Protein AF-A0A438E6P7-F1 (afdb_monomer)

Sequence (76 aa):
MRQGGLGNERKIKIWKNLWYEDQALKDAFPNLFKLAVNKDQWVCDAWEEEGEMGSWNPLFSRHFNDWEMEEVEGLL

Mean predicted aligned error: 9.03 Å

Secondary structure (DSSP, 8-state):
------------BTTTSB-GGG-BHHHH-HHHHHHBS-TT-BHHHHEE--SSS-EE---BSSPPPHHHHHHHHTT-

Structure (mmCIF, N/CA/C/O backbone):
data_AF-A0A438E6P7-F1
#
_entry.id   AF-A0A438E6P7-F1
#
loop_
_atom_site.group_PDB
_atom_site.id
_atom_site.type_symbol
_atom_site.label_atom_id
_atom_site.label_alt_id
_atom_site.label_comp_id
_atom_site.label_asym_id
_atom_site.label_entity_id
_atom_site.label_seq_id
_atom_site.pdbx_PDB_ins_code
_atom_site.Cartn_x
_atom_site.Cartn_y
_atom_site.Cartn_z
_atom_site.occupancy
_atom_site.B_iso_or_equiv
_atom_site.auth_seq_id
_atom_site.auth_comp_id
_atom_site.auth_asym_id
_atom_site.auth_atom_id
_atom_site.pdbx_PDB_model_num
ATOM 1 N N . MET A 1 1 ? 9.343 -8.316 14.877 1.00 40.41 1 MET A N 1
ATOM 2 C CA . MET A 1 1 ? 8.298 -9.079 14.165 1.00 40.41 1 MET A CA 1
ATOM 3 C C . MET A 1 1 ? 8.099 -10.414 14.875 1.00 40.41 1 MET A C 1
ATOM 5 O O . MET A 1 1 ? 9.021 -11.218 14.899 1.00 40.41 1 MET A O 1
ATOM 9 N N . ARG A 1 2 ? 6.975 -10.621 15.579 1.00 43.34 2 ARG A N 1
ATOM 10 C CA . ARG A 1 2 ? 6.704 -11.913 16.235 1.00 43.34 2 ARG A CA 1
ATOM 11 C C . ARG A 1 2 ? 6.250 -12.902 15.168 1.00 43.34 2 ARG A C 1
ATOM 13 O O . ARG A 1 2 ? 5.114 -12.831 14.716 1.00 43.34 2 ARG A O 1
ATOM 20 N N . GLN A 1 3 ? 7.133 -13.825 14.806 1.00 68.19 3 GLN A N 1
ATOM 21 C CA . GLN A 1 3 ? 6.701 -15.091 14.234 1.00 68.19 3 GLN A CA 1
ATOM 22 C C . GLN A 1 3 ? 5.970 -15.884 15.323 1.00 68.19 3 GLN A C 1
ATOM 24 O O . GLN A 1 3 ? 6.479 -16.044 16.433 1.00 68.19 3 GLN A O 1
ATOM 29 N N . GLY A 1 4 ? 4.758 -16.338 15.019 1.00 39.94 4 GLY A N 1
ATOM 30 C CA . GLY A 1 4 ? 3.947 -17.133 15.928 1.00 39.94 4 GLY A CA 1
ATOM 31 C C . GLY A 1 4 ? 2.830 -17.857 15.189 1.00 39.94 4 GLY A C 1
ATOM 32 O O . GLY A 1 4 ? 1.779 -17.276 14.950 1.00 39.94 4 GLY A O 1
ATOM 33 N N . GLY A 1 5 ? 3.063 -19.140 14.906 1.00 36.75 5 GLY A N 1
ATOM 34 C CA . GLY A 1 5 ? 2.011 -20.150 14.786 1.00 36.75 5 GLY A CA 1
ATOM 35 C C . GL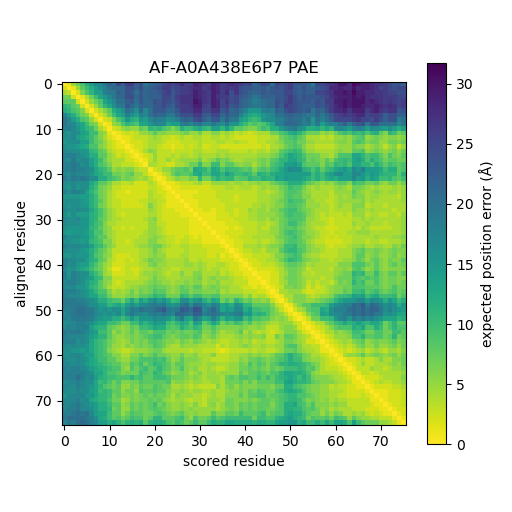Y A 1 5 ? 1.508 -20.448 13.375 1.00 36.75 5 GLY A C 1
ATOM 36 O O . GLY A 1 5 ? 0.671 -19.734 12.834 1.00 36.75 5 GLY A O 1
ATOM 37 N N . LEU A 1 6 ? 1.952 -21.587 12.840 1.00 52.25 6 LEU A N 1
ATOM 38 C CA . LEU A 1 6 ? 1.291 -22.343 11.774 1.00 52.25 6 LEU A CA 1
ATOM 39 C C . LEU A 1 6 ? -0.197 -22.552 12.111 1.00 52.25 6 LEU A C 1
ATOM 41 O O . LEU A 1 6 ? -0.522 -23.249 13.072 1.00 52.25 6 LEU A O 1
ATOM 45 N N . GLY A 1 7 ? -1.099 -21.966 11.325 1.00 41.50 7 GLY A N 1
ATOM 46 C CA . GLY A 1 7 ? -2.539 -22.175 11.476 1.00 41.50 7 GLY A CA 1
ATOM 47 C C . GLY A 1 7 ? -3.348 -21.165 10.672 1.00 41.50 7 GLY A C 1
ATOM 48 O O . GLY A 1 7 ? -3.621 -20.068 11.153 1.00 41.50 7 GLY A O 1
ATOM 49 N N . ASN A 1 8 ? -3.749 -21.570 9.466 1.00 48.59 8 ASN A N 1
ATOM 50 C CA . ASN A 1 8 ? -4.383 -20.771 8.417 1.00 48.59 8 ASN A CA 1
ATOM 51 C C . ASN A 1 8 ? -3.427 -19.760 7.787 1.00 48.59 8 ASN A C 1
ATOM 53 O O . ASN A 1 8 ? -3.172 -18.695 8.348 1.00 48.59 8 ASN A O 1
ATOM 57 N N . GLU A 1 9 ? -2.991 -20.059 6.564 1.00 56.38 9 GLU A N 1
ATOM 58 C CA . GLU A 1 9 ? -2.705 -19.051 5.546 1.00 56.38 9 GLU A CA 1
ATOM 59 C C . GLU A 1 9 ? -3.941 -18.151 5.457 1.00 56.38 9 GLU A C 1
ATOM 61 O O . GLU A 1 9 ? -4.880 -18.389 4.692 1.00 56.38 9 GLU A O 1
ATOM 66 N N . ARG A 1 10 ? -4.035 -17.159 6.345 1.00 58.53 10 ARG A N 1
ATOM 67 C CA . ARG A 1 10 ? -5.058 -16.140 6.236 1.00 58.53 10 ARG A CA 1
ATOM 68 C C . ARG A 1 10 ? -4.732 -15.500 4.909 1.00 58.53 10 ARG A C 1
ATOM 70 O O . ARG A 1 10 ? -3.714 -14.829 4.773 1.00 58.53 10 ARG A O 1
ATOM 77 N N . LYS A 1 11 ? -5.578 -15.767 3.924 1.00 69.88 11 LYS A N 1
ATOM 78 C CA . LYS A 1 11 ? -5.660 -14.972 2.720 1.00 69.88 11 LYS A CA 1
ATOM 79 C C . LYS A 1 11 ? -5.938 -13.557 3.234 1.00 69.88 11 LYS A C 1
ATOM 81 O O . LYS A 1 11 ? -7.052 -13.225 3.630 1.00 69.88 11 LYS A O 1
ATOM 86 N N . ILE A 1 12 ? -4.877 -12.789 3.429 1.00 78.19 12 ILE A N 1
ATOM 87 C CA . ILE A 1 12 ? -4.905 -11.409 3.894 1.00 78.19 12 ILE A CA 1
ATOM 88 C C . ILE A 1 12 ? -4.786 -10.604 2.618 1.00 78.19 12 ILE A C 1
ATOM 90 O O . ILE A 1 12 ? -3.887 -10.844 1.812 1.00 78.19 12 ILE A O 1
ATOM 94 N N . LYS A 1 13 ? -5.738 -9.707 2.379 1.00 85.00 13 LYS A N 1
ATOM 95 C CA . LYS A 1 13 ? -5.659 -8.798 1.242 1.00 85.00 13 LYS A CA 1
ATOM 96 C C . LYS A 1 13 ? -4.752 -7.647 1.621 1.00 85.00 13 LYS A C 1
ATOM 98 O O . LYS A 1 13 ? -5.023 -6.985 2.621 1.00 85.00 13 LYS A O 1
ATOM 103 N N . ILE A 1 14 ? -3.754 -7.375 0.789 1.00 82.75 14 ILE A N 1
ATOM 104 C CA . ILE A 1 14 ? -2.782 -6.291 0.989 1.00 82.75 14 ILE A CA 1
ATOM 105 C C . ILE A 1 14 ? -3.510 -4.982 1.274 1.00 82.75 14 ILE A C 1
ATOM 107 O O . ILE A 1 14 ? -3.255 -4.315 2.256 1.00 82.75 14 ILE A O 1
ATOM 111 N N . TRP A 1 15 ? -4.533 -4.646 0.503 1.00 86.12 15 TRP A N 1
ATOM 112 C CA . TRP A 1 15 ? -5.134 -3.320 0.624 1.00 86.12 15 TRP A CA 1
ATOM 113 C C . TRP A 1 15 ? -6.270 -3.206 1.636 1.00 86.12 15 TRP A C 1
ATOM 115 O O . TRP A 1 15 ? -6.544 -2.121 2.142 1.00 86.12 15 TRP A O 1
ATOM 125 N N . LYS A 1 16 ? -6.992 -4.302 1.878 1.00 82.38 16 LYS A N 1
ATOM 126 C CA . LYS A 1 16 ? -8.301 -4.267 2.553 1.00 82.38 16 LYS A CA 1
ATOM 127 C C . LYS A 1 16 ? -8.280 -4.837 3.963 1.00 82.38 16 LYS A C 1
ATOM 129 O O . LYS A 1 16 ? -9.217 -4.571 4.711 1.00 82.38 16 LYS A O 1
ATOM 134 N N . ASN A 1 17 ? -7.272 -5.632 4.304 1.00 83.56 17 ASN A N 1
ATOM 135 C CA .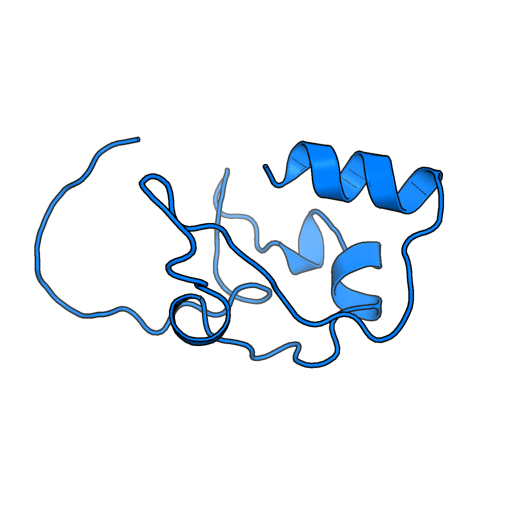 ASN A 1 17 ? -7.121 -6.133 5.660 1.00 83.56 17 ASN A CA 1
ATOM 136 C C . ASN A 1 17 ? -6.432 -5.096 6.541 1.00 83.56 17 ASN A C 1
ATOM 138 O O . ASN A 1 17 ? -5.797 -4.178 6.035 1.00 83.56 17 ASN A O 1
ATOM 142 N N . LEU A 1 18 ? -6.600 -5.259 7.851 1.00 81.00 18 LEU A N 1
ATOM 143 C CA . LEU A 1 18 ? -5.958 -4.423 8.855 1.00 81.00 18 LEU A CA 1
ATOM 144 C C . LEU A 1 18 ? -4.481 -4.804 8.989 1.00 81.00 18 LEU A C 1
ATOM 146 O O . LEU A 1 18 ? -4.154 -5.994 9.023 1.00 81.00 18 LEU A O 1
ATOM 150 N N . TRP A 1 19 ? -3.628 -3.786 9.049 1.00 78.81 19 TRP A N 1
ATOM 151 C CA . TRP A 1 19 ? -2.174 -3.892 9.131 1.00 78.81 19 TRP A CA 1
ATOM 152 C C . TRP A 1 19 ? -1.680 -3.338 10.464 1.00 78.81 19 TRP A C 1
ATOM 154 O O . TRP A 1 19 ? -2.023 -3.859 11.524 1.00 78.81 19 TRP A O 1
ATOM 164 N N . TYR A 1 20 ? -0.856 -2.295 10.407 1.00 63.00 20 TYR A N 1
ATOM 165 C CA . TYR A 1 20 ? -0.366 -1.570 11.559 1.00 63.00 20 TYR A CA 1
ATOM 166 C C . TYR A 1 20 ? -1.474 -0.655 12.097 1.00 63.00 20 TYR A C 1
ATOM 168 O O . TYR A 1 20 ? -2.238 -0.081 11.324 1.00 63.00 20 TYR A O 1
ATOM 176 N N . GLU A 1 21 ? -1.592 -0.579 13.425 1.00 68.31 21 GLU A N 1
ATOM 177 C 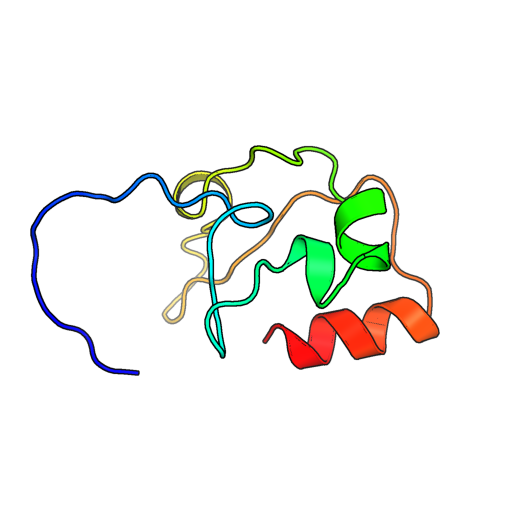CA . GLU A 1 21 ? -2.608 0.226 14.132 1.00 68.31 21 GLU A CA 1
ATOM 178 C C . GLU A 1 21 ? -4.073 -0.124 13.815 1.00 68.31 21 GLU A C 1
ATOM 180 O O . GLU A 1 21 ? -4.956 0.721 13.925 1.00 68.31 21 GLU A O 1
ATOM 185 N N . ASP A 1 22 ? -4.356 -1.378 13.439 1.00 77.38 22 ASP A N 1
ATOM 186 C CA . ASP A 1 22 ? -5.709 -1.812 13.055 1.00 77.38 22 ASP A CA 1
ATOM 187 C C . ASP A 1 22 ? -6.314 -0.971 11.907 1.00 77.38 22 ASP A C 1
ATOM 189 O O . ASP A 1 22 ? -7.534 -0.903 11.739 1.00 77.38 22 ASP A O 1
ATOM 193 N N . GLN A 1 23 ? -5.466 -0.358 11.071 1.00 82.81 23 GLN A N 1
ATOM 194 C CA . GLN A 1 23 ? -5.872 0.382 9.879 1.00 82.81 23 GLN A CA 1
ATOM 195 C C . GLN A 1 23 ? -5.535 -0.405 8.608 1.00 82.81 23 GLN A C 1
ATOM 197 O O . GLN A 1 23 ? -4.529 -1.114 8.529 1.00 82.81 23 GLN A O 1
ATOM 202 N N . ALA A 1 24 ? -6.392 -0.314 7.589 1.00 85.75 24 ALA A N 1
ATOM 203 C CA . ALA A 1 24 ? -6.122 -0.930 6.295 1.00 85.75 24 ALA A CA 1
ATOM 204 C C . ALA A 1 24 ? -5.171 -0.066 5.451 1.00 85.75 24 ALA A C 1
ATOM 206 O O . ALA A 1 24 ? -5.277 1.162 5.454 1.0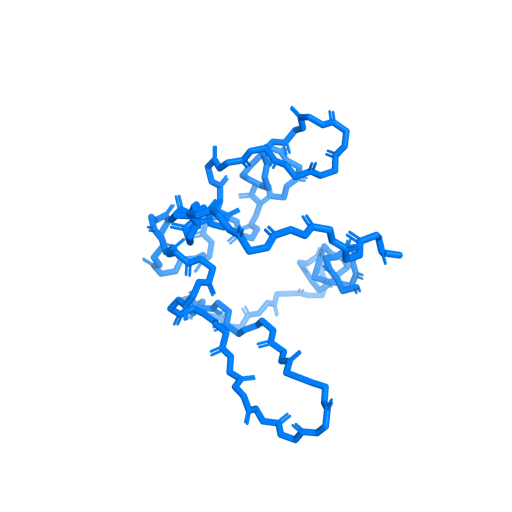0 85.75 24 ALA A O 1
ATOM 207 N N . LEU A 1 25 ? -4.299 -0.695 4.651 1.00 84.44 25 LEU A N 1
A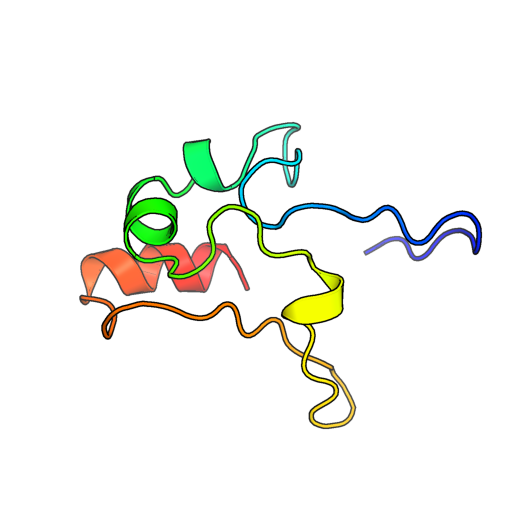TOM 208 C CA . LEU A 1 25 ? -3.344 0.030 3.797 1.00 84.44 25 LEU A CA 1
ATOM 209 C C . LEU A 1 25 ? -4.043 0.960 2.797 1.00 84.44 25 LEU A C 1
ATOM 211 O O . LEU A 1 25 ? -3.504 2.007 2.471 1.00 84.44 25 LEU A O 1
ATOM 215 N N . LYS A 1 26 ? -5.264 0.638 2.350 1.00 86.50 26 LYS A N 1
ATOM 216 C CA . LYS A 1 26 ? -6.060 1.546 1.502 1.00 86.50 26 LYS A CA 1
ATOM 217 C C . LYS A 1 26 ? -6.401 2.885 2.172 1.00 86.50 26 LYS A C 1
ATOM 219 O O . LYS A 1 26 ? -6.655 3.853 1.462 1.00 86.50 26 LYS A O 1
ATOM 224 N N . ASP A 1 27 ? -6.484 2.901 3.502 1.00 86.38 27 ASP A N 1
ATOM 225 C CA . ASP A 1 27 ? -6.888 4.067 4.287 1.00 86.38 27 ASP A CA 1
ATOM 226 C C . ASP A 1 27 ? -5.650 4.857 4.733 1.00 86.38 27 ASP A C 1
ATOM 228 O O . ASP A 1 27 ? -5.699 6.083 4.766 1.00 86.38 27 ASP A O 1
ATOM 232 N N . ALA A 1 28 ? -4.546 4.163 5.034 1.00 84.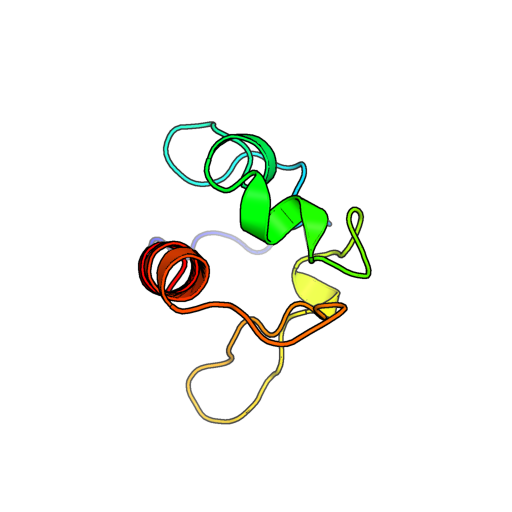44 28 ALA A N 1
ATOM 233 C CA . ALA A 1 28 ? -3.255 4.779 5.346 1.00 84.44 28 ALA A CA 1
ATOM 234 C C . ALA A 1 28 ? -2.558 5.344 4.092 1.00 84.44 28 ALA A C 1
ATOM 236 O O . ALA A 1 28 ? -2.034 6.452 4.125 1.00 84.44 28 ALA A O 1
ATOM 237 N N . PHE A 1 29 ? -2.624 4.616 2.972 1.00 85.25 29 PHE A N 1
ATOM 238 C CA . PHE A 1 29 ? -1.961 4.939 1.704 1.00 85.25 29 PHE A CA 1
ATOM 239 C C . PHE A 1 29 ? -2.966 4.954 0.538 1.00 85.25 29 PHE A C 1
ATOM 241 O O . PHE A 1 29 ? -2.961 4.083 -0.349 1.00 85.25 29 PHE A O 1
ATOM 248 N N . PRO A 1 30 ? -3.892 5.931 0.516 1.00 85.69 30 PRO A N 1
ATOM 249 C CA . PRO A 1 30 ? -4.944 5.995 -0.493 1.00 85.69 30 PRO A CA 1
ATOM 250 C C . PRO A 1 30 ? -4.403 6.243 -1.907 1.00 85.69 30 PRO A C 1
ATOM 252 O O . PRO A 1 30 ? -5.083 5.907 -2.881 1.00 85.69 30 PRO A O 1
ATOM 255 N N . ASN A 1 31 ? -3.206 6.822 -2.051 1.00 85.94 31 ASN A N 1
ATOM 256 C CA . ASN A 1 31 ? -2.579 7.024 -3.356 1.00 85.94 31 ASN A CA 1
ATOM 257 C C . ASN A 1 31 ? -2.017 5.708 -3.896 1.00 85.94 31 ASN A C 1
ATOM 259 O O . ASN A 1 31 ? -2.383 5.319 -5.008 1.00 85.94 31 ASN A O 1
ATOM 263 N N . LEU A 1 32 ? -1.265 4.955 -3.087 1.00 85.00 32 LEU A N 1
ATOM 264 C CA . LEU A 1 32 ? -0.787 3.619 -3.464 1.00 85.00 32 LEU A CA 1
ATOM 265 C C . LEU A 1 32 ? -1.942 2.674 -3.825 1.00 85.00 32 LEU A C 1
ATOM 267 O O . LEU A 1 32 ? -1.891 1.978 -4.842 1.00 85.00 32 LEU A O 1
ATOM 271 N N . PHE A 1 33 ? -3.047 2.725 -3.078 1.00 86.12 33 PHE A N 1
ATOM 272 C CA . PHE A 1 33 ? -4.236 1.928 -3.380 1.00 86.12 33 PHE A CA 1
ATOM 273 C C . PHE A 1 33 ? -4.874 2.248 -4.739 1.00 86.12 33 PHE A C 1
ATOM 275 O O . PHE A 1 33 ? -5.425 1.361 -5.397 1.00 86.12 33 PHE A O 1
ATOM 282 N N . LYS A 1 34 ? -4.833 3.510 -5.187 1.00 86.88 34 LYS A N 1
ATOM 283 C CA . LYS A 1 34 ? -5.325 3.886 -6.525 1.00 86.88 34 LYS A CA 1
ATOM 284 C C . LYS A 1 34 ? -4.440 3.317 -7.626 1.00 86.88 34 LYS A C 1
ATOM 286 O O . LYS A 1 34 ? -4.966 2.986 -8.687 1.00 86.88 34 LYS A O 1
ATOM 291 N N . LEU A 1 35 ? -3.138 3.221 -7.370 1.00 87.25 35 LEU A N 1
ATOM 292 C CA . LEU A 1 35 ? -2.153 2.724 -8.326 1.00 87.25 35 LEU A CA 1
ATOM 293 C C . LEU A 1 35 ? -2.128 1.206 -8.415 1.00 87.25 35 LEU A C 1
ATOM 295 O O . LEU A 1 35 ? -1.767 0.687 -9.472 1.00 87.25 35 LEU A O 1
ATOM 299 N N . ALA A 1 36 ? -2.530 0.515 -7.349 1.00 87.06 36 ALA A N 1
ATOM 300 C CA . ALA A 1 36 ? -2.616 -0.933 -7.312 1.00 87.06 36 ALA A CA 1
ATOM 301 C C . ALA A 1 36 ? -3.479 -1.469 -8.463 1.00 87.06 36 ALA A C 1
ATOM 303 O O . ALA A 1 36 ? -4.671 -1.157 -8.574 1.00 87.06 36 ALA A O 1
ATOM 304 N N . VAL A 1 37 ? -2.879 -2.321 -9.296 1.00 85.94 37 VAL A N 1
ATOM 305 C CA . VAL A 1 37 ? -3.576 -3.035 -10.378 1.00 85.94 37 VAL A CA 1
ATOM 306 C C . VAL A 1 37 ? -4.599 -3.986 -9.774 1.00 85.94 37 VAL A C 1
ATOM 308 O O . VAL A 1 37 ? -5.739 -4.061 -10.232 1.00 85.94 37 VAL A O 1
ATOM 311 N N . ASN A 1 38 ? -4.209 -4.675 -8.699 1.00 85.50 38 ASN A N 1
ATOM 312 C CA . ASN A 1 38 ? -5.061 -5.620 -8.003 1.00 85.50 38 ASN A CA 1
ATOM 313 C C . ASN A 1 38 ? -5.342 -5.165 -6.559 1.00 85.50 38 ASN A C 1
ATOM 315 O O . ASN A 1 38 ? -4.605 -5.440 -5.616 1.00 85.50 38 ASN A O 1
ATOM 319 N N . LYS A 1 39 ? -6.480 -4.492 -6.376 1.00 86.94 39 LYS A N 1
ATOM 320 C CA . LYS A 1 39 ? -6.975 -4.011 -5.069 1.00 86.94 39 LYS A CA 1
ATOM 321 C C . LYS A 1 39 ? -7.455 -5.125 -4.138 1.00 86.94 39 LYS A C 1
ATOM 323 O O . LYS A 1 39 ? -7.727 -4.881 -2.963 1.00 86.94 39 LYS A O 1
ATOM 328 N N . ASP A 1 40 ? -7.601 -6.333 -4.666 1.00 84.69 40 ASP A N 1
ATOM 329 C CA . ASP A 1 40 ? -7.960 -7.541 -3.932 1.00 84.69 40 ASP A CA 1
ATOM 330 C C . ASP A 1 40 ? -6.789 -8.535 -3.867 1.00 84.69 40 ASP A C 1
ATOM 332 O O . ASP A 1 40 ? -7.006 -9.690 -3.506 1.00 84.69 40 ASP A O 1
ATOM 336 N N . GLN A 1 41 ? -5.562 -8.087 -4.180 1.00 84.69 41 GLN A N 1
ATOM 337 C CA . GLN A 1 41 ? -4.363 -8.921 -4.162 1.00 84.69 41 GLN A CA 1
ATOM 338 C C . GLN A 1 41 ? -4.116 -9.488 -2.769 1.00 84.69 41 GLN A C 1
ATOM 340 O O . GLN A 1 41 ? -4.163 -8.771 -1.760 1.00 84.69 41 GLN A O 1
ATOM 345 N N . TRP A 1 42 ? -3.858 -10.789 -2.730 1.00 83.56 42 TRP A N 1
ATOM 346 C CA . TRP A 1 42 ? -3.470 -11.480 -1.518 1.00 83.56 42 TRP A CA 1
ATOM 347 C C . TRP A 1 42 ? -1.977 -11.295 -1.270 1.00 83.56 42 TRP A C 1
ATOM 349 O O . TRP A 1 42 ? -1.187 -11.237 -2.206 1.00 83.56 42 TRP A O 1
ATOM 359 N N . VAL A 1 43 ? -1.594 -11.243 0.001 1.00 79.19 43 VAL A N 1
ATOM 360 C CA . VAL A 1 43 ? -0.187 -11.153 0.419 1.00 79.19 43 VAL A CA 1
ATOM 361 C C . VAL A 1 43 ? 0.642 -12.288 -0.168 1.00 79.19 43 VAL A C 1
ATOM 363 O O . VAL A 1 43 ? 1.715 -12.044 -0.696 1.00 79.19 43 VAL A O 1
ATOM 366 N N . CYS A 1 44 ? 0.112 -13.512 -0.130 1.00 78.44 44 CYS A N 1
ATOM 367 C CA . CYS A 1 44 ? 0.762 -14.687 -0.704 1.00 78.44 44 CYS A CA 1
ATOM 368 C C . CYS A 1 44 ? 1.022 -14.555 -2.210 1.00 78.44 44 CYS A C 1
ATOM 370 O O . CYS A 1 44 ? 2.007 -15.094 -2.693 1.00 78.44 44 CYS A O 1
ATOM 372 N N . ASP A 1 45 ? 0.173 -13.822 -2.933 1.00 79.38 45 ASP A N 1
ATOM 373 C CA . ASP A 1 45 ? 0.298 -13.647 -4.383 1.00 79.38 45 ASP A CA 1
ATOM 374 C C . ASP A 1 45 ? 1.250 -12.501 -4.753 1.00 79.38 45 ASP A C 1
ATOM 376 O O . ASP A 1 45 ? 1.669 -12.408 -5.902 1.00 79.38 45 ASP A O 1
ATOM 380 N N . ALA A 1 46 ? 1.532 -11.581 -3.826 1.00 76.44 46 ALA A N 1
ATOM 381 C CA . ALA A 1 46 ? 2.510 -10.504 -4.017 1.00 76.44 46 ALA A CA 1
ATOM 382 C C . ALA A 1 46 ? 3.856 -10.802 -3.352 1.00 76.44 46 ALA A C 1
ATOM 384 O O . ALA A 1 46 ? 4.754 -9.966 -3.396 1.00 76.44 46 ALA A O 1
ATOM 385 N N . TRP A 1 47 ? 3.969 -11.937 -2.666 1.00 76.88 47 TRP A N 1
ATOM 386 C CA . TRP A 1 47 ? 5.198 -12.346 -2.017 1.00 76.88 47 TRP A CA 1
ATOM 387 C C . TRP A 1 47 ? 6.121 -12.954 -3.067 1.00 76.88 47 TRP A C 1
ATOM 389 O O . TRP A 1 47 ? 5.848 -14.032 -3.595 1.00 76.88 47 TRP A O 1
ATOM 399 N N . GLU A 1 48 ? 7.209 -12.254 -3.366 1.00 72.94 48 GLU A N 1
ATOM 400 C CA . GLU A 1 48 ? 8.277 -12.775 -4.205 1.00 72.94 48 GLU A CA 1
ATOM 401 C C . GLU A 1 48 ? 9.381 -13.321 -3.299 1.00 72.94 48 GLU A C 1
ATOM 403 O O . GLU A 1 48 ? 10.021 -12.596 -2.532 1.00 72.94 48 GLU A O 1
ATOM 408 N N . GLU A 1 49 ? 9.601 -14.634 -3.387 1.00 65.62 49 GLU A N 1
ATOM 409 C CA . GLU A 1 49 ? 10.714 -15.347 -2.752 1.00 65.62 49 GLU A CA 1
ATOM 410 C C . GLU A 1 49 ? 12.037 -15.054 -3.495 1.00 65.62 49 GLU A C 1
ATOM 412 O O . GLU A 1 49 ? 12.754 -15.954 -3.928 1.00 65.62 49 GLU A O 1
ATOM 417 N N . GLU A 1 50 ? 12.370 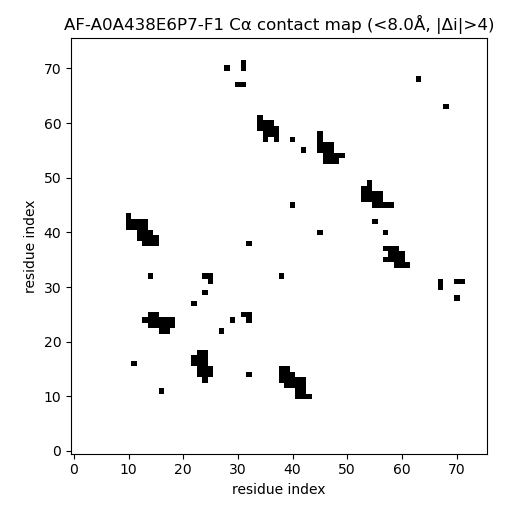-13.779 -3.705 1.00 58.00 50 GLU A N 1
ATOM 418 C CA . GLU A 1 50 ? 13.694 -13.404 -4.205 1.00 58.00 50 GLU A CA 1
ATOM 419 C C . GLU A 1 50 ? 14.689 -13.296 -3.038 1.00 58.00 50 GLU A C 1
ATOM 421 O O . GLU A 1 50 ? 14.701 -12.330 -2.278 1.00 58.00 50 GLU A O 1
ATOM 426 N N . GLY A 1 51 ? 15.560 -14.303 -2.909 1.00 61.84 51 GLY A N 1
ATOM 427 C CA . GLY A 1 51 ? 16.715 -14.290 -2.002 1.00 61.84 51 GLY A CA 1
ATOM 428 C C . GLY A 1 51 ? 16.433 -14.718 -0.553 1.00 61.84 51 GLY A C 1
ATOM 429 O O . GLY A 1 51 ? 15.464 -15.411 -0.263 1.00 61.84 51 GLY A O 1
ATOM 430 N N . GLU A 1 52 ? 17.327 -14.344 0.372 1.00 59.47 52 GLU A N 1
ATOM 431 C CA . GLU A 1 52 ? 17.243 -14.715 1.802 1.00 59.47 52 GLU A CA 1
ATOM 432 C C . GLU A 1 52 ? 16.168 -13.931 2.581 1.00 59.47 52 GLU A C 1
ATOM 434 O O . GLU A 1 52 ? 15.798 -14.311 3.692 1.00 59.47 52 GLU A O 1
ATOM 439 N N . MET A 1 53 ? 15.649 -12.845 2.003 1.00 61.94 53 MET A N 1
ATOM 440 C CA . MET A 1 53 ? 14.623 -11.994 2.595 1.00 61.94 53 MET A CA 1
ATOM 441 C C . MET A 1 53 ? 13.580 -11.700 1.519 1.00 61.94 53 MET A C 1
ATOM 443 O O . MET A 1 53 ? 13.719 -10.740 0.769 1.00 61.94 53 MET A O 1
ATOM 447 N N . GLY A 1 54 ? 12.570 -12.569 1.409 1.00 64.88 54 GLY A N 1
ATOM 448 C CA . GLY A 1 54 ? 11.473 -12.371 0.461 1.00 64.88 54 GLY A CA 1
ATOM 449 C C . GLY A 1 54 ? 10.850 -10.982 0.617 1.00 64.88 54 GLY A C 1
ATOM 450 O O . GLY A 1 54 ? 10.786 -10.433 1.724 1.00 64.88 54 GLY A O 1
ATOM 451 N N . SER A 1 55 ? 10.431 -10.400 -0.504 1.00 69.62 55 SER A N 1
ATOM 452 C CA . SER A 1 55 ? 9.922 -9.032 -0.559 1.00 69.62 55 SER A CA 1
ATOM 453 C C . SER A 1 55 ? 8.492 -8.997 -1.091 1.00 69.62 55 SER A C 1
ATOM 455 O O . SER A 1 55 ? 8.010 -9.928 -1.738 1.00 69.62 55 SER A O 1
ATOM 457 N N . TRP A 1 56 ? 7.775 -7.930 -0.747 1.00 75.75 56 TRP A N 1
ATOM 458 C CA . TRP A 1 56 ? 6.405 -7.720 -1.196 1.00 75.75 56 TRP A CA 1
ATOM 459 C C . TRP A 1 56 ? 6.474 -6.891 -2.465 1.00 75.75 56 TRP A C 1
ATOM 461 O O . TRP A 1 56 ? 6.855 -5.724 -2.407 1.00 75.75 56 TRP A O 1
ATOM 471 N N . ASN A 1 57 ? 6.058 -7.468 -3.587 1.00 73.44 57 ASN A N 1
ATOM 472 C CA . ASN A 1 57 ? 6.019 -6.788 -4.874 1.00 73.44 57 ASN A CA 1
ATOM 473 C C . ASN A 1 57 ? 4.573 -6.702 -5.406 1.00 73.44 57 ASN A C 1
ATOM 475 O O . ASN A 1 57 ? 4.169 -7.444 -6.307 1.00 73.44 57 ASN A O 1
ATOM 479 N N . PRO A 1 58 ? 3.717 -5.845 -4.811 1.00 77.00 58 PRO A N 1
ATOM 480 C CA . PRO A 1 58 ? 2.392 -5.599 -5.356 1.00 77.00 58 PRO A CA 1
ATOM 481 C C . PRO A 1 58 ? 2.488 -4.943 -6.738 1.00 77.00 58 PRO A C 1
ATOM 483 O O . PRO A 1 58 ? 3.321 -4.077 -6.988 1.00 77.00 58 PRO A O 1
ATOM 486 N N . LEU A 1 59 ? 1.598 -5.338 -7.649 1.00 83.00 59 LEU A N 1
ATOM 487 C CA . LEU A 1 59 ? 1.613 -4.822 -9.018 1.00 83.00 59 LEU A CA 1
ATOM 488 C C . LEU A 1 59 ? 0.934 -3.451 -9.087 1.00 83.00 59 LEU A C 1
ATOM 490 O O . LEU A 1 59 ? -0.246 -3.307 -8.742 1.00 83.00 59 LEU A O 1
ATOM 494 N N . PHE A 1 60 ? 1.653 -2.461 -9.614 1.00 84.81 60 PHE A N 1
ATOM 495 C CA . PHE A 1 60 ? 1.158 -1.100 -9.824 1.00 84.81 60 PHE A CA 1
ATOM 496 C C . PHE A 1 60 ? 0.988 -0.777 -11.309 1.00 84.81 60 PHE A C 1
ATOM 498 O O . PHE A 1 60 ? 1.695 -1.283 -12.175 1.00 84.81 60 PHE A O 1
ATOM 505 N N . SER A 1 61 ? -0.006 0.059 -11.607 1.00 85.69 61 SER A N 1
ATOM 506 C CA . SER A 1 61 ? -0.420 0.390 -12.978 1.00 85.69 61 SER A CA 1
ATOM 507 C C . SER A 1 61 ? 0.535 1.355 -13.679 1.00 85.69 61 SER A C 1
ATOM 509 O O . SER A 1 61 ? 0.537 1.443 -14.905 1.00 85.69 61 SER A O 1
ATOM 511 N N . ARG A 1 62 ? 1.336 2.088 -12.901 1.00 87.94 62 ARG A N 1
ATOM 512 C CA . ARG A 1 62 ? 2.375 3.011 -13.358 1.00 87.94 62 ARG A CA 1
ATOM 513 C C . ARG A 1 62 ? 3.466 3.134 -12.298 1.00 87.94 62 ARG A C 1
ATOM 515 O O . ARG A 1 62 ? 3.248 2.764 -11.146 1.00 87.94 62 ARG A O 1
ATOM 522 N N . HIS A 1 63 ? 4.591 3.727 -12.686 1.00 81.69 63 HIS A N 1
ATOM 523 C CA . HIS A 1 63 ? 5.614 4.177 -11.746 1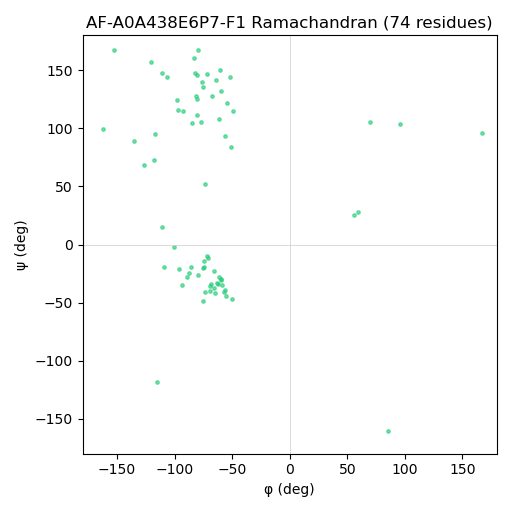.00 81.69 63 HIS A CA 1
ATOM 524 C C . HIS A 1 63 ? 5.062 5.236 -10.777 1.00 81.69 63 HIS A C 1
ATOM 526 O O . HIS A 1 63 ? 4.155 6.006 -11.124 1.00 81.69 63 HIS A O 1
ATOM 532 N N . PHE A 1 64 ? 5.625 5.260 -9.571 1.00 82.25 64 PHE A N 1
ATOM 533 C CA . PHE A 1 64 ? 5.319 6.236 -8.529 1.00 82.25 64 PHE A CA 1
ATOM 534 C C . PHE A 1 64 ? 5.887 7.612 -8.881 1.00 82.25 64 PHE A C 1
ATOM 536 O O . PHE A 1 64 ? 6.945 7.710 -9.500 1.00 82.25 64 PHE A O 1
ATOM 543 N N . ASN A 1 65 ? 5.187 8.671 -8.480 1.00 83.50 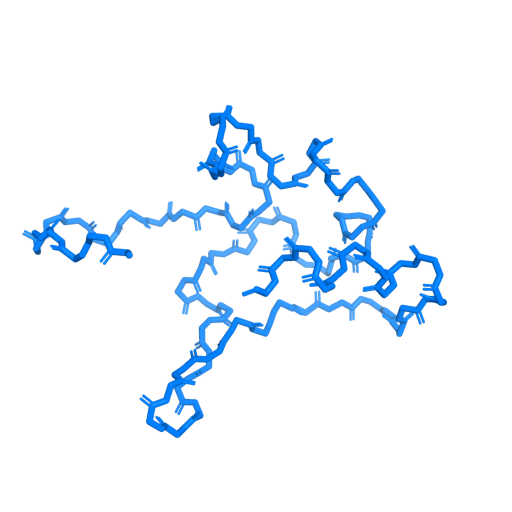65 ASN A N 1
ATOM 544 C CA . ASN A 1 65 ? 5.782 10.004 -8.400 1.00 83.50 65 ASN A CA 1
ATOM 545 C C . ASN A 1 65 ? 6.615 10.139 -7.116 1.00 83.50 65 ASN A C 1
ATOM 547 O O . ASN A 1 65 ? 6.445 9.354 -6.185 1.00 83.50 65 ASN A O 1
ATOM 551 N N . ASP A 1 66 ? 7.431 11.189 -7.022 1.00 83.88 66 ASP A N 1
ATOM 552 C CA . ASP A 1 66 ? 8.291 11.442 -5.856 1.00 83.88 66 ASP A CA 1
ATOM 553 C C . ASP A 1 66 ? 7.500 11.514 -4.535 1.00 83.88 66 ASP A C 1
ATOM 555 O O . ASP A 1 66 ? 7.908 10.940 -3.533 1.00 83.88 66 ASP A O 1
ATOM 559 N N . TRP A 1 67 ? 6.307 12.120 -4.544 1.00 82.44 67 TRP A N 1
ATOM 560 C CA . TRP A 1 67 ? 5.432 12.183 -3.362 1.00 82.44 67 TRP A CA 1
ATOM 561 C C . TRP A 1 67 ? 4.727 10.853 -3.035 1.00 82.44 67 TRP A C 1
ATOM 563 O O . TRP A 1 67 ? 4.231 10.679 -1.930 1.00 82.44 67 TRP A O 1
ATOM 573 N N . GLU A 1 68 ? 4.637 9.922 -3.991 1.00 84.25 68 GLU A N 1
ATOM 574 C CA . GLU A 1 68 ? 4.100 8.569 -3.771 1.00 84.25 68 GLU A CA 1
ATOM 575 C C . GLU A 1 68 ? 5.202 7.607 -3.294 1.00 84.25 68 GLU A C 1
ATOM 577 O O . GLU A 1 68 ? 4.895 6.628 -2.624 1.00 84.25 68 GLU A O 1
ATOM 582 N N . MET A 1 69 ? 6.475 7.885 -3.599 1.00 80.38 69 MET A N 1
ATOM 583 C CA . MET A 1 69 ? 7.627 7.114 -3.110 1.00 80.38 69 MET A CA 1
ATOM 584 C C . MET A 1 69 ? 7.802 7.223 -1.594 1.00 80.38 69 MET A C 1
ATOM 586 O O . MET A 1 69 ? 8.093 6.218 -0.955 1.00 80.38 69 MET A O 1
ATOM 590 N N . GLU A 1 70 ? 7.550 8.396 -1.008 1.00 81.75 70 GLU A N 1
ATOM 591 C CA . GLU A 1 70 ? 7.568 8.572 0.454 1.00 81.75 70 GLU A CA 1
ATOM 592 C C . GLU A 1 70 ? 6.552 7.642 1.152 1.00 81.75 70 GLU A C 1
ATOM 594 O O . GLU A 1 70 ? 6.824 7.103 2.224 1.00 81.75 70 GLU A O 1
ATOM 599 N N . GLU A 1 71 ? 5.397 7.387 0.520 1.00 80.69 71 GLU A N 1
ATOM 600 C CA . GLU A 1 71 ? 4.403 6.422 1.012 1.00 80.69 71 GLU A CA 1
ATOM 601 C C . GLU A 1 71 ? 4.905 4.967 0.906 1.00 80.69 71 GLU A C 1
ATOM 603 O O . GLU A 1 71 ? 4.610 4.158 1.784 1.00 80.69 71 GLU A O 1
ATOM 608 N N . VAL A 1 72 ? 5.667 4.623 -0.144 1.00 75.44 72 VAL A N 1
ATOM 609 C CA . VAL A 1 72 ? 6.262 3.280 -0.326 1.00 75.44 72 VAL A CA 1
ATOM 610 C C . VAL A 1 72 ? 7.361 3.020 0.700 1.00 75.44 72 VAL A C 1
ATOM 612 O O . VAL A 1 72 ? 7.432 1.921 1.244 1.00 75.44 72 VAL A O 1
ATOM 615 N N . GLU A 1 73 ? 8.189 4.019 1.005 1.00 77.12 73 GLU A N 1
ATOM 616 C CA . GLU A 1 73 ? 9.210 3.906 2.051 1.00 77.12 73 GLU A CA 1
ATOM 617 C C . GLU A 1 73 ? 8.593 3.680 3.435 1.00 77.12 73 GLU A C 1
ATOM 619 O O . GLU A 1 73 ? 9.157 2.947 4.237 1.00 77.12 73 GLU A O 1
ATOM 624 N N . GLY A 1 74 ? 7.408 4.240 3.703 1.00 71.38 74 GLY A N 1
ATOM 625 C CA . GLY A 1 74 ? 6.653 3.964 4.929 1.00 71.38 74 GLY A CA 1
ATOM 626 C C . GLY A 1 74 ? 6.018 2.568 4.989 1.00 71.38 74 GLY A C 1
ATOM 627 O O . GLY A 1 74 ? 5.498 2.183 6.038 1.00 71.38 74 GLY A O 1
ATOM 628 N N . LEU A 1 75 ? 6.021 1.829 3.876 1.00 69.12 75 LEU A N 1
ATOM 629 C CA . LEU A 1 75 ? 5.461 0.482 3.754 1.00 69.12 75 LEU A CA 1
ATOM 630 C C . LEU A 1 75 ? 6.521 -0.626 3.931 1.00 69.12 75 LEU A C 1
ATOM 632 O O . LEU A 1 75 ? 6.139 -1.757 4.241 1.00 69.12 75 LEU A O 1
ATOM 636 N N . LEU A 1 76 ? 7.811 -0.304 3.737 1.00 64.88 76 LEU A N 1
ATOM 637 C CA . LEU A 1 76 ? 8.983 -1.185 3.909 1.00 64.88 76 LEU A CA 1
ATOM 638 C C . LEU A 1 76 ? 9.488 -1.207 5.363 1.00 64.88 76 LEU A C 1
ATOM 640 O O . LEU A 1 76 ? 9.909 -2.302 5.809 1.00 64.88 76 LEU A O 1
#

pLDDT: mean 75.05, std 13.12, range [36.75, 87.94]

Organism: Vitis vinifera (NCBI:txid29760)

Solvent-accessible surface area (backbone atoms only — not comparable to full-atom values): 4823 Å² total; per-residue (Å²): 133,87,85,78,76,95,75,72,90,68,83,42,30,58,35,73,33,65,59,72,93,76,38,27,43,38,74,79,36,51,66,60,45,69,38,33,66,56,65,74,38,34,47,78,79,23,51,41,79,60,71,98,62,59,43,81,59,74,59,57,74,62,85,75,52,78,82,50,45,61,57,53,62,76,72,109

Foldseek 3Di:
DDDDDDDDPPQAFQAPAQDPPRDGNCVVQVPQCVQFPDNRDGQVNQFAPDPPDTDGHGDGPDDDDPVSVVSVVVVD

Radius of gyration: 12.97 Å; Cα contacts (8 Å, |Δi|>4): 79; chains: 1; bounding box: 26×34×30 Å